Protein AF-I3WGQ7-F1 (afdb_monomer)

Solvent-accessible surface area (backbone atoms only — not comparable to full-atom values): 6851 Å² total; per-residue (Å²): 131,95,80,76,81,96,47,76,49,67,71,55,89,85,52,78,71,35,61,81,24,23,20,52,30,43,37,44,47,48,26,40,73,73,64,68,36,74,64,52,36,77,36,70,49,24,39,36,33,52,60,41,30,47,77,47,66,34,56,60,46,46,66,89,49,69,62,17,36,40,32,27,48,52,46,43,95,77,26,44,71,84,44,17,27,29,26,27,28,70,40,73,46,95,88,55,33,30,36,32,40,35,33,35,70,90,44,76,63,46,76,45,74,52,74,40,70,70,44,66,82,33,41,22,31,45,108

Foldseek 3Di:
DDDDDDFDLCDDPDLPLDDFQAQSSLLVCCLCPVVVHRHHSPQAFQQSNQVSLVVRPFDKALQDDASWKWGAAQCRVHAPNPRG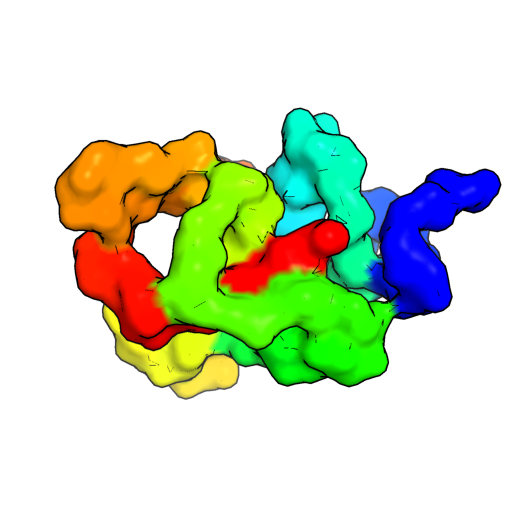HIWGFHDQDPVRKTKTWGTHPVRRNDIDIDIHPPSSVIMIGDD

Mean predicted aligned error: 5.86 Å

pLDDT: mean 86.35, std 16.52, range [35.16, 98.5]

Structure (mmCIF, N/CA/C/O backbone):
data_AF-I3WGQ7-F1
#
_entry.id   AF-I3WGQ7-F1
#
loop_
_atom_site.group_PDB
_atom_site.id
_atom_site.type_symbol
_atom_site.label_atom_id
_atom_site.label_alt_id
_atom_site.label_comp_id
_atom_site.label_asym_id
_atom_site.label_entity_id
_atom_site.label_seq_id
_atom_site.pdbx_PDB_ins_code
_atom_site.Cartn_x
_atom_site.Cartn_y
_atom_site.Cartn_z
_atom_site.occupancy
_atom_site.B_iso_or_equiv
_atom_site.auth_seq_id
_atom_site.auth_comp_id
_atom_site.auth_asym_id
_atom_site.auth_atom_id
_atom_site.pdbx_PDB_model_num
ATOM 1 N N . M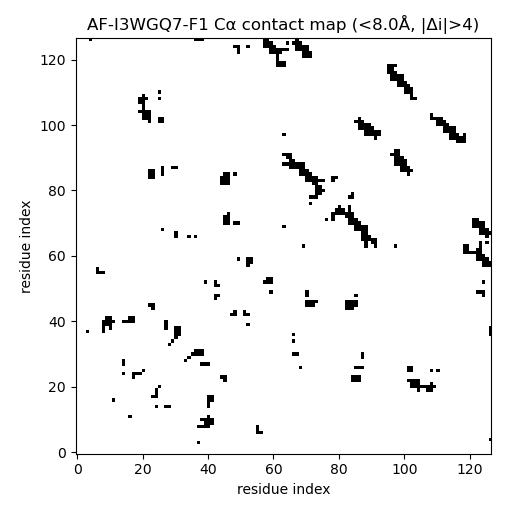ET A 1 1 ? 15.873 -20.282 -2.312 1.00 38.78 1 MET A N 1
ATOM 2 C CA . MET A 1 1 ? 14.799 -19.476 -2.933 1.00 38.78 1 MET A CA 1
ATOM 3 C C . MET A 1 1 ? 13.614 -19.491 -1.980 1.00 38.78 1 MET A C 1
ATOM 5 O O . MET A 1 1 ? 13.078 -20.578 -1.802 1.00 38.78 1 MET A O 1
ATOM 9 N N . PRO A 1 2 ? 13.230 -18.395 -1.300 1.00 39.75 2 PRO A N 1
ATOM 10 C CA . PRO A 1 2 ? 12.051 -18.446 -0.452 1.00 39.75 2 PRO A CA 1
ATOM 11 C C . PRO A 1 2 ? 10.817 -18.411 -1.356 1.00 39.75 2 PRO A C 1
ATOM 13 O O . PRO A 1 2 ? 10.512 -17.404 -1.992 1.00 39.75 2 PRO A O 1
ATOM 16 N N . VAL A 1 3 ? 10.184 -19.572 -1.464 1.00 38.47 3 VAL A N 1
ATOM 17 C CA . VAL A 1 3 ? 8.857 -19.795 -2.027 1.00 38.47 3 VAL A CA 1
ATOM 18 C C . VAL A 1 3 ? 7.850 -19.704 -0.888 1.00 38.47 3 VAL A C 1
ATOM 20 O O . VAL A 1 3 ? 8.006 -20.407 0.102 1.00 38.47 3 VAL A O 1
ATOM 23 N N . CYS A 1 4 ? 6.801 -18.903 -1.049 1.00 39.44 4 CYS A N 1
ATOM 24 C CA . CYS A 1 4 ? 5.552 -19.067 -0.308 1.00 39.44 4 CYS A CA 1
ATOM 25 C C . CYS A 1 4 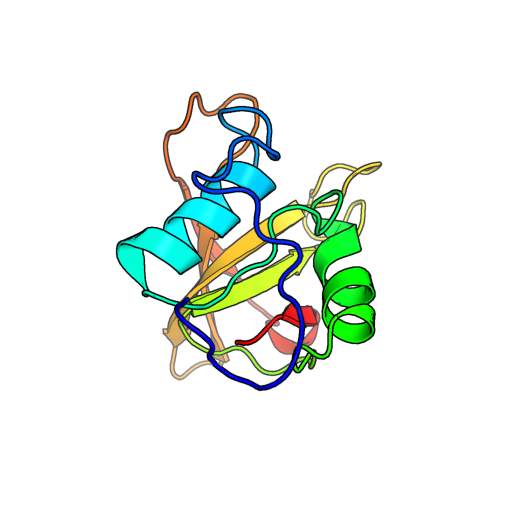? 4.408 -18.873 -1.316 1.00 39.44 4 CYS A C 1
ATOM 27 O O . CYS A 1 4 ? 4.382 -17.857 -2.004 1.00 39.44 4 CYS A O 1
ATOM 29 N N . TYR A 1 5 ? 3.522 -19.871 -1.425 1.00 36.88 5 TYR A N 1
ATOM 30 C CA . TYR A 1 5 ? 2.325 -19.915 -2.286 1.00 36.88 5 TYR A CA 1
ATOM 31 C C . TYR A 1 5 ? 2.511 -20.036 -3.815 1.00 36.88 5 TYR A C 1
ATOM 33 O O . TYR A 1 5 ? 1.864 -19.351 -4.596 1.00 36.88 5 TYR A O 1
ATOM 41 N N . GLY A 1 6 ? 3.350 -20.974 -4.272 1.00 35.16 6 GLY A N 1
ATOM 42 C CA . GLY A 1 6 ? 3.141 -21.666 -5.561 1.00 35.16 6 GLY A CA 1
ATOM 43 C C . GLY A 1 6 ? 3.204 -20.862 -6.874 1.00 35.16 6 GLY A C 1
ATOM 44 O O . GLY A 1 6 ? 3.085 -21.468 -7.935 1.00 35.16 6 GLY A O 1
ATOM 45 N N . HIS A 1 7 ? 3.441 -19.548 -6.852 1.00 41.88 7 HIS A N 1
ATOM 46 C CA . HIS A 1 7 ? 3.491 -18.712 -8.053 1.00 41.88 7 HIS A CA 1
ATOM 47 C C . HIS A 1 7 ? 4.751 -17.837 -8.097 1.00 41.88 7 HIS A C 1
ATOM 49 O O . HIS A 1 7 ? 5.302 -17.424 -7.075 1.00 41.88 7 HIS A O 1
ATOM 55 N N . ARG A 1 8 ? 5.255 -17.574 -9.312 1.00 46.59 8 ARG A N 1
ATOM 56 C CA . ARG A 1 8 ? 6.436 -16.722 -9.520 1.00 46.59 8 ARG A CA 1
ATOM 57 C C . ARG A 1 8 ? 6.084 -15.287 -9.132 1.00 46.59 8 ARG A C 1
ATOM 59 O O . ARG A 1 8 ? 5.331 -14.628 -9.833 1.00 46.59 8 ARG A O 1
ATOM 66 N N . THR A 1 9 ? 6.708 -14.766 -8.083 1.00 53.75 9 THR A N 1
ATOM 67 C CA . THR A 1 9 ? 6.523 -13.380 -7.617 1.00 53.75 9 THR A CA 1
ATOM 68 C C . THR A 1 9 ? 7.195 -12.330 -8.518 1.00 53.75 9 THR A C 1
ATOM 70 O O . THR A 1 9 ? 7.176 -11.145 -8.204 1.00 53.75 9 THR A O 1
ATOM 73 N N . GLY A 1 10 ? 7.820 -12.727 -9.637 1.00 51.09 10 GLY A N 1
ATOM 74 C CA . GLY A 1 10 ? 8.554 -11.803 -10.515 1.00 51.09 10 GLY A CA 1
ATOM 75 C C . GLY A 1 10 ? 9.682 -11.051 -9.792 1.00 51.09 10 GLY A C 1
ATOM 76 O O . GLY A 1 10 ? 10.000 -9.924 -10.150 1.00 51.09 10 GLY A O 1
ATOM 77 N N . ASN A 1 11 ? 10.235 -11.634 -8.726 1.00 52.28 11 ASN A N 1
ATOM 78 C CA . ASN A 1 11 ? 11.122 -10.953 -7.789 1.00 52.28 11 ASN A CA 1
ATOM 79 C C . ASN A 1 11 ? 12.483 -10.606 -8.421 1.00 52.28 11 ASN A C 1
ATOM 81 O O . ASN A 1 11 ? 13.265 -11.498 -8.748 1.00 52.28 11 ASN A O 1
ATOM 85 N N . THR A 1 12 ? 12.796 -9.316 -8.518 1.00 50.16 12 THR A N 1
ATOM 86 C CA . THR A 1 12 ? 14.176 -8.817 -8.533 1.00 50.16 12 THR A CA 1
ATOM 87 C C . THR A 1 12 ? 14.543 -8.387 -7.118 1.00 50.16 12 THR A C 1
ATOM 89 O O . THR A 1 12 ? 13.857 -7.573 -6.494 1.00 50.16 12 THR A O 1
ATOM 92 N N . VAL A 1 13 ? 15.623 -8.981 -6.609 1.00 46.69 13 VAL A N 1
ATOM 93 C CA . VAL A 1 13 ? 16.155 -8.786 -5.257 1.00 46.69 13 VAL A CA 1
ATOM 94 C C . VAL A 1 13 ? 16.244 -7.287 -4.925 1.00 46.69 13 VAL A C 1
ATOM 96 O O . VAL A 1 13 ? 16.905 -6.536 -5.635 1.00 46.69 13 VAL A O 1
ATOM 99 N N . GLY A 1 14 ? 15.591 -6.856 -3.838 1.00 51.03 14 GLY A N 1
ATOM 100 C CA . GLY A 1 14 ? 15.822 -5.543 -3.212 1.00 51.03 14 GLY A CA 1
ATOM 101 C C . GLY A 1 14 ? 14.776 -4.442 -3.439 1.00 51.03 14 GLY A C 1
ATOM 102 O O . GLY A 1 14 ? 14.926 -3.357 -2.883 1.00 51.03 14 GLY A O 1
ATOM 103 N N . GLY A 1 15 ? 13.706 -4.679 -4.209 1.00 51.12 15 GLY A N 1
ATOM 104 C CA . GLY A 1 15 ? 12.689 -3.641 -4.459 1.00 51.12 15 GLY A CA 1
ATOM 105 C C . GLY A 1 15 ? 13.137 -2.535 -5.423 1.00 51.12 15 GLY A C 1
ATOM 106 O O . GLY A 1 15 ? 12.484 -1.498 -5.513 1.00 51.12 15 GLY A O 1
ATOM 107 N N . SER A 1 16 ? 14.217 -2.770 -6.174 1.00 55.22 16 SER A N 1
ATOM 108 C CA . SER A 1 16 ? 14.803 -1.857 -7.168 1.00 55.22 16 SER A CA 1
ATOM 109 C C . SER A 1 16 ? 13.870 -1.522 -8.340 1.00 55.22 16 SER A C 1
ATOM 111 O O . SER A 1 16 ? 14.173 -0.641 -9.137 1.00 55.22 16 SER A O 1
ATOM 113 N N . ALA A 1 17 ? 12.743 -2.227 -8.462 1.00 71.88 17 ALA A N 1
ATOM 114 C CA . ALA A 1 17 ? 11.746 -2.022 -9.508 1.00 71.88 17 ALA A CA 1
ATOM 115 C C . ALA A 1 17 ? 10.761 -0.874 -9.212 1.00 71.88 17 ALA A C 1
ATOM 117 O O . ALA A 1 17 ? 10.098 -0.394 -10.130 1.00 71.88 17 ALA A O 1
ATOM 118 N N . TYR A 1 18 ? 10.674 -0.405 -7.961 1.00 80.75 18 TYR A N 1
ATOM 119 C CA . TYR A 1 18 ? 9.825 0.732 -7.604 1.00 80.75 18 TYR A CA 1
ATOM 120 C C . TYR A 1 18 ? 10.670 1.982 -7.324 1.00 80.75 18 TYR A C 1
ATOM 122 O O . TYR A 1 18 ? 11.602 1.907 -6.518 1.00 80.75 18 TYR A O 1
ATOM 130 N N . PRO A 1 19 ? 10.348 3.143 -7.929 1.00 81.25 19 PRO A N 1
ATOM 131 C CA . PRO A 1 19 ? 11.091 4.373 -7.680 1.00 81.25 19 PRO A CA 1
ATOM 132 C C . PRO A 1 19 ? 11.010 4.798 -6.211 1.00 81.25 19 PRO A C 1
ATOM 134 O O . PRO A 1 19 ? 9.956 4.690 -5.580 1.00 81.25 19 PRO A O 1
ATOM 137 N N . TRP A 1 20 ? 12.119 5.310 -5.676 1.00 81.25 20 TRP A N 1
ATOM 138 C CA . TRP A 1 20 ? 12.204 5.748 -4.283 1.00 81.25 20 TRP A CA 1
ATOM 139 C C . TRP A 1 20 ? 11.095 6.750 -3.914 1.00 81.25 20 TRP A C 1
ATOM 141 O O . TRP A 1 20 ? 10.645 7.544 -4.740 1.00 81.25 20 TRP A O 1
ATOM 151 N N . SER A 1 21 ? 10.645 6.688 -2.657 1.00 85.94 21 SER A N 1
ATOM 152 C CA . SER A 1 21 ? 9.538 7.472 -2.088 1.00 85.94 21 SER A CA 1
ATOM 153 C C . SER A 1 21 ? 8.142 7.198 -2.667 1.00 85.94 21 SER A C 1
ATOM 155 O O . SER A 1 21 ? 7.165 7.738 -2.157 1.00 85.94 21 SER A O 1
ATOM 157 N N . GLN A 1 22 ? 7.981 6.366 -3.697 1.00 89.06 22 GLN A N 1
ATOM 158 C CA . GLN A 1 22 ? 6.648 6.081 -4.235 1.00 89.06 22 GLN A CA 1
ATOM 159 C C . GLN A 1 22 ? 5.815 5.194 -3.302 1.00 89.06 22 GLN A C 1
ATOM 161 O O . GLN A 1 22 ? 6.344 4.419 -2.502 1.00 89.06 22 GLN A O 1
ATOM 166 N N . CYS A 1 23 ? 4.490 5.257 -3.465 1.00 92.38 23 CYS A N 1
ATOM 167 C CA . CYS A 1 23 ? 3.552 4.411 -2.719 1.00 92.38 23 CYS A CA 1
ATOM 168 C C . CYS A 1 23 ? 3.847 2.916 -2.897 1.00 92.38 23 CYS A C 1
ATOM 170 O O . CYS A 1 23 ? 3.895 2.164 -1.927 1.00 92.38 23 CYS A O 1
ATOM 172 N N . THR A 1 24 ? 4.149 2.501 -4.126 1.00 92.44 24 THR A N 1
ATOM 173 C CA . THR A 1 24 ? 4.483 1.117 -4.477 1.00 92.44 24 THR A CA 1
ATOM 174 C C . THR A 1 24 ? 5.819 0.668 -3.884 1.00 92.44 24 THR A C 1
ATOM 176 O O . THR A 1 24 ? 5.916 -0.450 -3.379 1.00 92.44 24 THR A O 1
ATOM 179 N N . TRP A 1 25 ? 6.820 1.556 -3.856 1.00 91.38 25 TRP A N 1
ATOM 180 C CA . TRP A 1 25 ? 8.112 1.313 -3.205 1.00 91.38 25 TRP A CA 1
ATOM 181 C C . TRP A 1 25 ? 7.943 1.075 -1.709 1.00 91.38 25 TRP A C 1
ATOM 183 O O . TRP A 1 25 ? 8.445 0.085 -1.173 1.00 91.38 25 TRP A O 1
ATOM 193 N N . TYR A 1 26 ? 7.190 1.949 -1.041 1.00 93.75 26 TYR A N 1
ATOM 194 C CA . TYR A 1 26 ? 6.926 1.812 0.383 1.00 93.75 26 TYR A CA 1
ATOM 195 C C . TYR A 1 26 ? 6.120 0.545 0.684 1.00 93.75 26 TYR A C 1
ATOM 197 O O . TYR A 1 26 ? 6.527 -0.238 1.540 1.00 93.75 26 TYR A O 1
ATOM 205 N N . ALA A 1 27 ? 5.032 0.293 -0.053 1.00 94.56 27 ALA A N 1
ATOM 206 C CA . ALA A 1 27 ? 4.185 -0.875 0.162 1.00 94.56 27 ALA A CA 1
ATOM 207 C C . ALA A 1 27 ? 4.953 -2.190 -0.027 1.00 94.56 27 ALA A C 1
ATOM 209 O O . ALA A 1 27 ? 4.829 -3.096 0.798 1.00 94.56 27 ALA A O 1
ATOM 210 N N . TYR A 1 28 ? 5.806 -2.276 -1.053 1.00 91.88 28 TYR A N 1
ATOM 211 C CA . TYR A 1 28 ? 6.701 -3.417 -1.242 1.00 91.88 28 TYR A CA 1
ATOM 212 C C . TYR A 1 28 ? 7.624 -3.600 -0.036 1.00 91.88 28 TYR A C 1
ATOM 214 O O . TYR A 1 28 ? 7.667 -4.678 0.555 1.00 91.88 28 TYR A O 1
ATOM 222 N N . ARG A 1 29 ? 8.337 -2.543 0.377 1.00 91.75 29 ARG A N 1
ATOM 223 C CA . ARG A 1 29 ? 9.296 -2.636 1.486 1.00 91.75 29 ARG A CA 1
ATOM 224 C C . ARG A 1 29 ? 8.618 -2.993 2.800 1.00 91.75 29 ARG A C 1
ATOM 226 O O . ARG A 1 29 ? 9.133 -3.828 3.534 1.00 91.75 29 ARG A O 1
ATOM 233 N N . ARG A 1 30 ? 7.472 -2.383 3.096 1.00 94.56 30 ARG A N 1
ATOM 234 C CA . ARG A 1 30 ? 6.719 -2.643 4.321 1.00 94.56 30 ARG A CA 1
ATOM 235 C C . ARG A 1 30 ? 6.233 -4.094 4.357 1.00 94.56 30 ARG A C 1
ATOM 237 O O . ARG A 1 30 ? 6.445 -4.773 5.355 1.00 94.56 30 ARG A O 1
ATOM 244 N N .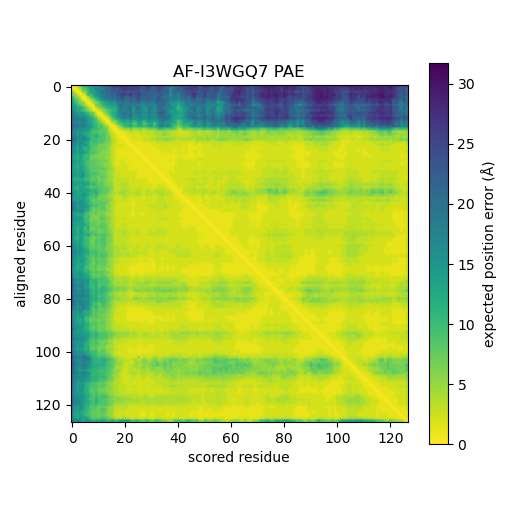 ARG A 1 31 ? 5.685 -4.620 3.258 1.00 93.75 31 ARG A N 1
ATOM 245 C CA . ARG A 1 31 ? 5.252 -6.026 3.194 1.00 93.75 31 ARG A CA 1
ATOM 246 C C . ARG A 1 31 ? 6.423 -7.011 3.266 1.00 93.75 31 ARG A C 1
ATOM 248 O O . ARG A 1 31 ? 6.354 -7.955 4.042 1.00 93.75 31 ARG A O 1
ATOM 255 N N . VAL A 1 32 ? 7.511 -6.775 2.531 1.00 90.19 32 VAL A N 1
ATOM 256 C CA . VAL A 1 32 ? 8.648 -7.712 2.455 1.00 90.19 32 VAL A CA 1
ATOM 257 C C . VAL A 1 32 ? 9.549 -7.659 3.690 1.00 90.19 32 VAL A C 1
ATOM 259 O O . VAL A 1 32 ? 9.919 -8.702 4.218 1.00 90.19 32 VAL A O 1
ATOM 262 N N . TYR A 1 33 ? 9.932 -6.470 4.158 1.00 89.75 33 TYR A N 1
ATOM 263 C CA . TYR A 1 33 ? 10.938 -6.342 5.219 1.00 89.75 33 TYR A CA 1
ATOM 264 C C . TYR A 1 33 ? 10.350 -6.310 6.624 1.00 89.75 33 TYR A C 1
ATOM 266 O O . TYR A 1 33 ? 11.005 -6.787 7.541 1.00 89.75 33 TYR A O 1
ATOM 274 N N . TYR A 1 34 ? 9.151 -5.746 6.803 1.00 91.94 34 TYR A N 1
ATOM 275 C CA . TYR A 1 34 ? 8.528 -5.659 8.126 1.00 91.94 34 TYR A CA 1
ATOM 276 C C . TYR A 1 34 ? 7.584 -6.832 8.394 1.00 91.94 34 TYR A C 1
ATOM 278 O O . TYR A 1 34 ? 7.650 -7.433 9.459 1.00 91.94 34 TYR A O 1
ATOM 286 N N . TYR A 1 35 ? 6.735 -7.187 7.425 1.00 90.56 35 TYR A N 1
ATOM 287 C CA . TYR A 1 35 ? 5.798 -8.306 7.580 1.00 90.56 35 TYR A CA 1
ATOM 288 C C . TYR A 1 35 ? 6.325 -9.650 7.061 1.00 90.56 35 TYR A C 1
ATOM 290 O O . TYR A 1 35 ? 5.670 -10.669 7.262 1.00 90.56 35 TYR A O 1
ATOM 298 N N . HIS A 1 36 ? 7.486 -9.675 6.396 1.00 88.69 36 HIS A N 1
ATOM 299 C CA . HIS A 1 36 ? 8.061 -10.887 5.795 1.00 88.69 36 HIS A CA 1
ATOM 300 C C . HIS A 1 36 ? 7.123 -11.596 4.802 1.00 88.69 36 HIS A C 1
ATOM 302 O O . HIS A 1 36 ? 7.161 -12.815 4.645 1.00 88.69 36 HIS A O 1
ATOM 308 N N . LEU A 1 37 ? 6.286 -10.820 4.106 1.00 87.62 37 LEU A N 1
ATOM 309 C CA . LEU A 1 37 ? 5.290 -11.322 3.166 1.00 87.62 37 LEU A CA 1
ATOM 310 C C . LEU A 1 37 ? 5.813 -11.300 1.726 1.00 87.62 37 LEU A C 1
ATOM 312 O O . LEU A 1 37 ? 6.420 -10.305 1.306 1.00 87.62 37 LEU A O 1
ATOM 316 N N . PRO A 1 38 ? 5.524 -12.338 0.920 1.00 84.56 38 PRO A N 1
ATOM 317 C CA . PRO A 1 38 ? 5.850 -12.332 -0.498 1.00 84.56 38 PRO A CA 1
ATOM 318 C C . PRO A 1 38 ? 5.127 -11.179 -1.200 1.00 84.56 38 PRO A C 1
ATOM 320 O O . PRO A 1 38 ? 3.906 -11.055 -1.148 1.00 84.56 38 PRO A O 1
ATOM 323 N N . THR A 1 39 ? 5.878 -10.330 -1.896 1.00 86.00 39 THR A N 1
ATOM 324 C CA . THR A 1 39 ? 5.320 -9.237 -2.703 1.00 86.00 3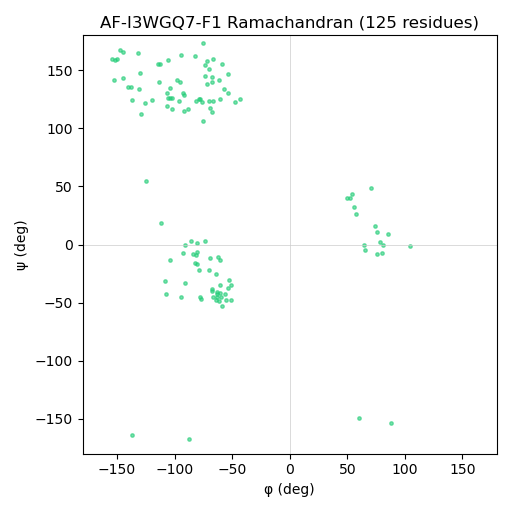9 THR A CA 1
ATOM 325 C C . THR A 1 39 ? 6.073 -9.154 -4.018 1.00 86.00 39 THR A C 1
ATOM 327 O O . THR A 1 39 ? 7.299 -9.245 -4.031 1.00 86.00 39 THR A O 1
ATOM 330 N N . GLY A 1 40 ? 5.345 -8.999 -5.122 1.00 82.75 40 GLY A N 1
ATOM 331 C CA . GLY A 1 40 ? 5.956 -8.929 -6.439 1.00 82.75 40 GLY A CA 1
ATOM 332 C C . GLY A 1 40 ? 6.663 -7.601 -6.703 1.00 82.75 40 GLY A C 1
ATOM 333 O O . GLY A 1 40 ? 6.203 -6.533 -6.286 1.00 82.75 40 GLY A O 1
ATOM 334 N N . SER A 1 41 ? 7.774 -7.661 -7.436 1.00 81.06 41 SER A N 1
ATOM 335 C CA . SER A 1 41 ? 8.570 -6.473 -7.779 1.00 81.06 41 SER A CA 1
ATOM 336 C C . SER A 1 41 ? 7.991 -5.687 -8.966 1.00 81.06 41 SER A C 1
ATOM 338 O O . SER A 1 41 ? 8.311 -4.518 -9.124 1.00 81.06 41 SER A O 1
ATOM 340 N N . TYR A 1 42 ? 7.091 -6.276 -9.765 1.00 83.69 42 TYR A N 1
ATOM 341 C CA . TYR A 1 42 ? 6.519 -5.656 -10.973 1.00 83.69 42 TYR A CA 1
ATOM 342 C C . TYR A 1 42 ? 4.987 -5.620 -10.946 1.00 83.6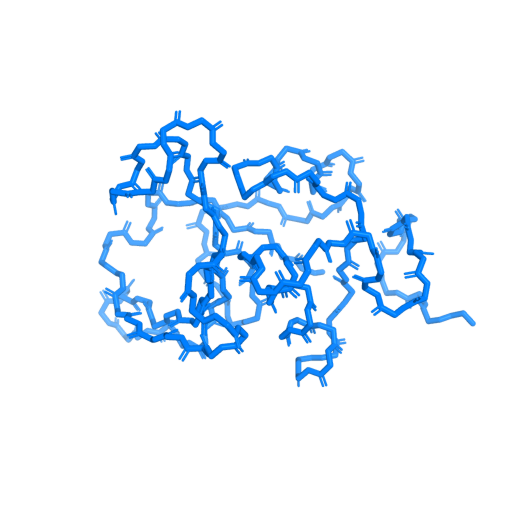9 42 TYR A C 1
ATOM 344 O O . TYR A 1 42 ? 4.323 -6.111 -11.853 1.00 83.69 42 TYR A O 1
ATOM 352 N N . MET A 1 43 ? 4.408 -5.051 -9.889 1.00 87.69 43 MET A N 1
ATOM 353 C CA . MET A 1 43 ? 2.949 -4.978 -9.722 1.00 87.69 43 MET A CA 1
ATOM 354 C C . MET A 1 43 ? 2.299 -3.818 -10.501 1.00 87.69 43 MET A C 1
ATOM 356 O O . MET A 1 43 ? 1.072 -3.760 -10.586 1.00 87.69 43 MET A O 1
ATOM 360 N N . GLY A 1 44 ? 3.103 -2.916 -11.076 1.00 88.88 44 GLY A N 1
ATOM 361 C CA . GLY A 1 44 ? 2.643 -1.713 -11.778 1.00 88.88 44 GLY A CA 1
ATOM 362 C C . GLY A 1 44 ? 2.460 -0.510 -10.849 1.00 88.88 44 GLY A C 1
ATOM 363 O O . GLY A 1 44 ? 3.121 -0.409 -9.810 1.00 88.88 44 GLY A O 1
ATOM 364 N N . ASN A 1 45 ? 1.575 0.415 -11.231 1.00 91.56 45 ASN A N 1
ATOM 365 C CA . ASN A 1 45 ? 1.211 1.575 -10.412 1.00 91.56 45 ASN A CA 1
ATOM 366 C C . ASN A 1 45 ? 0.277 1.172 -9.264 1.00 91.56 45 ASN A C 1
ATOM 368 O O . ASN A 1 45 ? -0.204 0.044 -9.214 1.00 91.56 45 ASN A O 1
ATOM 372 N N . GLY A 1 46 ? -0.032 2.105 -8.358 1.00 90.81 46 GLY A N 1
ATOM 373 C CA . GLY A 1 46 ? -0.847 1.828 -7.170 1.00 90.81 46 GLY A CA 1
ATOM 374 C C . GLY A 1 46 ? -2.167 1.110 -7.475 1.00 90.81 46 GLY A C 1
ATOM 375 O O . GLY A 1 46 ? -2.451 0.079 -6.872 1.00 90.81 46 GLY A O 1
ATOM 376 N N . GLN A 1 47 ? -2.927 1.584 -8.467 1.00 94.94 47 GLN A N 1
ATOM 377 C CA . GLN A 1 47 ? -4.192 0.948 -8.866 1.00 94.94 47 GLN A CA 1
ATOM 378 C C . GLN A 1 47 ? -4.036 -0.416 -9.558 1.00 94.94 47 GLN A C 1
ATOM 380 O O . GLN A 1 47 ? -4.983 -1.204 -9.577 1.00 94.94 47 GLN A O 1
ATOM 385 N N . ASP A 1 48 ? -2.866 -0.702 -10.131 1.00 95.00 48 ASP A N 1
ATOM 386 C CA . ASP A 1 48 ? -2.642 -1.896 -10.953 1.00 95.00 48 ASP A CA 1
ATOM 387 C C . ASP A 1 48 ? -2.431 -3.145 -10.087 1.00 95.00 48 ASP A C 1
ATOM 389 O O . ASP A 1 48 ? -2.703 -4.264 -10.525 1.00 95.00 48 ASP A O 1
ATOM 393 N N . TRP A 1 49 ? -2.026 -2.963 -8.823 1.00 94.94 49 TRP A N 1
ATOM 394 C CA . TRP A 1 49 ? -1.668 -4.047 -7.905 1.00 94.94 49 TRP A CA 1
ATOM 395 C C . TRP A 1 49 ? -2.754 -5.113 -7.769 1.00 94.94 49 TRP A C 1
ATOM 397 O O . TRP A 1 49 ? -2.437 -6.298 -7.693 1.00 94.94 49 TRP A O 1
ATOM 407 N N . ALA A 1 50 ? -4.032 -4.727 -7.769 1.00 95.75 50 ALA A N 1
ATOM 408 C CA . ALA A 1 50 ? -5.129 -5.683 -7.664 1.00 95.75 50 ALA A CA 1
ATOM 409 C C . ALA A 1 50 ? -5.242 -6.585 -8.904 1.00 95.75 50 ALA A C 1
ATOM 411 O O . ALA A 1 50 ? -5.509 -7.777 -8.777 1.00 95.75 50 ALA A O 1
ATOM 412 N N . ASN A 1 51 ? -5.046 -6.038 -10.105 1.00 95.06 51 ASN A N 1
ATOM 413 C CA . ASN A 1 51 ? -5.140 -6.803 -11.350 1.00 95.06 51 ASN A CA 1
ATOM 414 C C . ASN A 1 51 ? -3.877 -7.633 -11.583 1.00 95.06 51 ASN A C 1
ATOM 416 O O . ASN A 1 51 ? -3.973 -8.828 -11.861 1.00 95.06 51 ASN A O 1
ATOM 420 N N . THR A 1 52 ? -2.702 -7.034 -11.383 1.00 91.56 52 THR A N 1
ATOM 421 C CA . THR A 1 52 ? -1.423 -7.744 -11.484 1.00 91.56 52 THR A CA 1
ATOM 422 C C . THR A 1 52 ? -1.325 -8.847 -10.436 1.00 91.56 52 THR A C 1
ATOM 424 O O . THR A 1 52 ? -0.929 -9.962 -10.757 1.00 91.56 52 THR A O 1
ATOM 427 N N . GLY A 1 53 ? -1.776 -8.580 -9.206 1.00 91.31 53 GLY A N 1
ATOM 428 C CA . GLY A 1 53 ? -1.835 -9.571 -8.136 1.00 91.31 53 GLY A CA 1
ATOM 429 C C . GLY A 1 53 ? -2.638 -10.808 -8.536 1.00 91.31 53 GLY A C 1
ATOM 430 O O . GLY A 1 53 ? -2.135 -11.919 -8.414 1.00 91.31 53 GLY A O 1
ATOM 431 N N . ARG A 1 54 ? -3.837 -10.630 -9.107 1.00 93.31 54 ARG A N 1
ATOM 432 C CA . ARG A 1 54 ? -4.641 -11.756 -9.619 1.00 93.31 54 ARG A CA 1
ATOM 433 C C . ARG A 1 54 ? -3.917 -12.546 -10.705 1.00 93.31 54 ARG A C 1
ATOM 435 O O . ARG A 1 54 ? -3.913 -13.768 -10.654 1.00 93.31 54 ARG A O 1
ATOM 442 N N . SER A 1 55 ? -3.297 -11.853 -11.661 1.00 90.38 55 SER A N 1
ATOM 443 C CA . SER A 1 55 ? -2.535 -12.487 -12.747 1.00 90.38 55 SER A CA 1
ATOM 444 C C . SER A 1 55 ? -1.358 -13.321 -12.221 1.00 90.38 55 SER A C 1
ATOM 446 O O . SER A 1 55 ? -1.053 -14.389 -12.744 1.00 90.38 55 SER A O 1
ATOM 448 N N . LEU A 1 56 ? -0.734 -12.862 -11.134 1.00 85.25 56 LEU A N 1
ATOM 449 C CA . LEU A 1 56 ? 0.364 -13.549 -10.454 1.00 85.25 56 LEU A CA 1
ATOM 450 C C . LEU A 1 56 ? -0.100 -14.591 -9.419 1.00 85.25 56 LEU A C 1
ATOM 452 O O . LEU A 1 56 ? 0.746 -15.190 -8.763 1.00 85.25 56 LEU A O 1
ATOM 456 N N . GLY A 1 57 ? -1.408 -14.824 -9.266 1.00 88.19 57 GLY A N 1
ATOM 457 C CA . GLY A 1 57 ? -1.958 -15.840 -8.362 1.00 88.19 57 GLY A CA 1
ATOM 458 C C . GLY A 1 57 ? -2.155 -15.400 -6.907 1.00 88.19 57 GLY A C 1
ATOM 459 O O . GLY A 1 57 ? -2.486 -16.230 -6.066 1.00 88.19 57 GLY A O 1
ATOM 460 N N . TYR A 1 58 ? -1.998 -14.112 -6.586 1.00 89.56 58 TYR A N 1
ATOM 461 C CA . TYR A 1 58 ? -2.343 -13.601 -5.258 1.00 89.56 58 TYR A CA 1
ATOM 462 C C . TYR A 1 58 ? -3.855 -13.662 -5.025 1.00 89.56 58 TYR A C 1
ATOM 464 O O . TYR A 1 58 ? -4.655 -13.351 -5.914 1.00 89.56 58 TYR A O 1
ATOM 472 N N . LEU A 1 59 ? -4.258 -13.955 -3.787 1.00 94.94 59 LEU A N 1
ATOM 473 C CA . LEU A 1 59 ? -5.641 -13.753 -3.372 1.00 94.94 59 LEU A CA 1
ATOM 474 C C . LEU A 1 59 ? -5.948 -12.249 -3.372 1.00 94.94 59 LEU A C 1
ATOM 476 O O . LEU A 1 59 ? -5.288 -11.465 -2.688 1.00 94.94 59 LEU A O 1
ATOM 480 N N . VAL A 1 60 ? -6.975 -11.845 -4.127 1.00 96.69 60 VAL A N 1
ATOM 481 C CA . VAL A 1 60 ? -7.432 -10.450 -4.177 1.00 96.69 60 VAL A CA 1
ATOM 482 C C . VAL A 1 60 ? -8.934 -10.361 -3.945 1.00 96.69 60 VAL A C 1
ATOM 484 O O . VAL A 1 60 ? -9.730 -10.748 -4.803 1.00 96.69 60 VAL A O 1
ATOM 487 N N . ASN A 1 61 ? -9.331 -9.789 -2.811 1.00 97.19 61 ASN A N 1
ATOM 488 C CA . ASN A 1 61 ? -10.733 -9.654 -2.404 1.00 97.19 61 ASN A CA 1
ATOM 489 C C . ASN A 1 61 ? -11.013 -8.255 -1.812 1.00 97.19 61 ASN A C 1
ATOM 491 O O . ASN A 1 61 ? -10.251 -7.319 -2.049 1.00 97.19 61 ASN A O 1
ATOM 495 N N . ARG A 1 62 ? -12.137 -8.092 -1.103 1.00 97.25 62 ARG A N 1
ATOM 496 C CA . ARG A 1 62 ? -12.550 -6.839 -0.437 1.00 97.25 62 ARG A CA 1
ATOM 497 C C . ARG A 1 62 ? -12.519 -6.934 1.094 1.00 97.25 62 ARG A C 1
ATOM 499 O O . ARG A 1 62 ? -13.153 -6.141 1.780 1.00 97.25 62 ARG A O 1
ATOM 506 N N . THR A 1 63 ? -11.804 -7.920 1.621 1.00 96.94 63 THR A N 1
ATOM 507 C CA . THR A 1 63 ? -11.705 -8.176 3.056 1.00 96.94 63 THR A CA 1
ATOM 508 C C . THR A 1 63 ? -10.366 -7.640 3.554 1.00 96.94 63 THR A C 1
ATOM 510 O O . THR A 1 63 ? -9.326 -8.130 3.105 1.00 96.94 63 THR A O 1
ATOM 513 N N . PRO A 1 64 ? -10.351 -6.641 4.452 1.00 96.50 64 PRO A N 1
ATOM 514 C CA . PRO A 1 64 ? -9.104 -6.125 4.995 1.00 96.50 64 PRO A CA 1
ATOM 515 C C . PRO A 1 64 ? -8.425 -7.168 5.884 1.00 96.50 64 PRO A C 1
ATOM 517 O O . PRO A 1 64 ? -9.075 -7.849 6.675 1.00 96.50 64 PRO A O 1
ATOM 520 N N . HIS A 1 65 ? -7.103 -7.262 5.775 1.00 96.56 65 HIS A N 1
ATOM 521 C CA . HIS A 1 65 ? -6.270 -8.123 6.608 1.00 96.56 65 HIS A CA 1
ATOM 522 C C . HIS A 1 65 ? -4.935 -7.429 6.871 1.00 96.56 65 HIS A C 1
ATOM 524 O O . HIS A 1 65 ? -4.405 -6.767 5.979 1.00 96.56 65 HIS A O 1
ATOM 530 N N . VAL A 1 66 ? -4.379 -7.579 8.074 1.00 97.31 66 VAL A N 1
ATOM 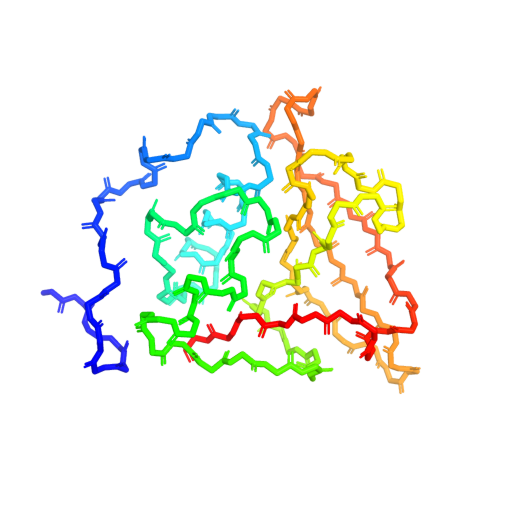531 C CA . VAL A 1 66 ? -3.069 -7.002 8.422 1.00 97.31 66 VAL A CA 1
ATOM 532 C C . VAL A 1 66 ? -1.989 -7.510 7.458 1.00 97.31 66 VAL A C 1
ATOM 534 O O . VAL A 1 66 ? -1.944 -8.689 7.116 1.00 97.31 66 VAL A O 1
ATOM 537 N N . GLY A 1 67 ? -1.151 -6.602 6.962 1.00 95.88 67 GLY A N 1
ATOM 538 C CA . GLY A 1 67 ? -0.113 -6.879 5.968 1.00 95.88 67 GLY A CA 1
ATOM 539 C C . GLY A 1 67 ? -0.599 -6.968 4.513 1.00 95.88 67 GLY A C 1
ATOM 540 O O . GLY A 1 67 ? 0.230 -7.030 3.600 1.00 95.88 67 GLY A O 1
ATOM 541 N N . ALA A 1 68 ? -1.913 -6.938 4.255 1.00 97.44 68 ALA A N 1
ATOM 542 C CA . ALA A 1 68 ? -2.437 -6.844 2.894 1.00 97.44 68 ALA A CA 1
ATOM 543 C C . ALA A 1 68 ? -2.169 -5.455 2.291 1.00 97.44 68 ALA A C 1
ATOM 545 O O . ALA A 1 68 ? -2.126 -4.447 3.002 1.00 97.44 68 ALA A O 1
ATOM 546 N N . ALA A 1 69 ? -2.025 -5.388 0.967 1.00 97.56 69 ALA A N 1
ATOM 547 C CA . ALA A 1 69 ? -1.954 -4.115 0.254 1.00 97.56 69 ALA A CA 1
ATOM 548 C C . ALA A 1 69 ? -3.360 -3.642 -0.134 1.00 97.56 69 ALA A C 1
ATOM 550 O O . ALA A 1 69 ? -4.034 -4.300 -0.925 1.00 97.56 69 ALA A O 1
ATOM 551 N N . MET A 1 70 ? -3.790 -2.500 0.401 1.00 98.31 70 MET A N 1
ATOM 552 C CA . MET A 1 70 ? -5.030 -1.820 0.032 1.00 98.31 70 MET A CA 1
ATOM 553 C C . MET A 1 70 ? -4.814 -1.005 -1.246 1.00 98.31 70 MET A C 1
ATOM 555 O O . MET A 1 70 ? -3.948 -0.132 -1.295 1.00 98.31 70 MET A O 1
ATOM 559 N N . VAL A 1 71 ? -5.624 -1.272 -2.267 1.00 97.81 71 VAL A N 1
ATOM 560 C CA . VAL A 1 71 ? -5.536 -0.655 -3.593 1.00 97.81 71 VAL A CA 1
ATOM 561 C C . VAL A 1 71 ? -6.605 0.418 -3.756 1.00 97.81 71 VAL A C 1
ATOM 563 O O . VAL A 1 71 ? -7.800 0.153 -3.604 1.00 97.81 71 VAL A O 1
ATOM 566 N N . PHE A 1 72 ? -6.165 1.616 -4.129 1.00 97.44 72 PHE A N 1
ATOM 567 C CA . PHE A 1 72 ? -7.005 2.757 -4.462 1.00 97.44 72 PHE A CA 1
ATOM 568 C C . PHE A 1 72 ? -7.018 2.928 -5.975 1.00 97.44 72 PHE A C 1
ATOM 570 O O . PHE A 1 72 ? -5.968 3.059 -6.613 1.00 97.44 72 PHE A O 1
ATOM 577 N N . ARG A 1 73 ? -8.217 2.975 -6.551 1.00 95.06 73 ARG A N 1
ATOM 578 C CA . ARG A 1 73 ? -8.391 3.332 -7.961 1.00 95.06 73 ARG A CA 1
ATOM 579 C C . ARG A 1 73 ? -8.006 4.794 -8.188 1.00 95.06 73 ARG A C 1
ATOM 581 O O . ARG A 1 73 ? -8.030 5.596 -7.253 1.00 95.06 73 ARG A O 1
ATOM 588 N N . ALA A 1 74 ? -7.701 5.152 -9.432 1.00 93.12 74 ALA A N 1
ATOM 589 C CA . ALA A 1 74 ? -7.563 6.542 -9.849 1.00 93.12 74 ALA A CA 1
ATOM 590 C C . ALA A 1 74 ? -8.684 7.434 -9.279 1.00 93.12 74 ALA A C 1
ATOM 592 O O . ALA A 1 74 ? -9.867 7.134 -9.437 1.00 93.12 74 ALA A O 1
ATOM 593 N N . GLY A 1 75 ? -8.307 8.513 -8.586 1.00 91.31 75 GLY A N 1
ATOM 594 C CA . GLY A 1 75 ? -9.240 9.478 -7.989 1.00 91.31 75 GLY A CA 1
ATOM 595 C C . GLY A 1 75 ? -9.953 9.020 -6.708 1.00 91.31 75 GLY A C 1
ATOM 596 O O . GLY A 1 75 ? -10.612 9.828 -6.054 1.00 91.31 75 GLY A O 1
ATOM 597 N N . GLN A 1 76 ? -9.827 7.755 -6.298 1.00 92.56 76 GLN A N 1
ATOM 598 C CA . GLN A 1 76 ? -10.529 7.233 -5.125 1.00 92.56 76 GLN A CA 1
ATOM 599 C C . GLN A 1 76 ? -9.952 7.821 -3.832 1.00 92.56 76 GLN A C 1
ATOM 601 O O . GLN A 1 76 ? -8.761 7.685 -3.567 1.00 92.56 76 GLN A O 1
ATOM 606 N N . LEU A 1 77 ? -10.799 8.460 -3.014 1.00 90.75 77 LEU A N 1
ATOM 607 C CA . LEU A 1 77 ? -10.390 9.165 -1.785 1.00 90.75 77 LEU A CA 1
ATOM 608 C C . LEU A 1 77 ? -9.212 10.138 -1.996 1.00 90.75 77 LEU A C 1
ATOM 610 O O . LEU A 1 77 ? -8.300 10.215 -1.170 1.00 90.75 77 LEU A O 1
ATOM 614 N N . GLY A 1 78 ? -9.212 10.860 -3.121 1.00 88.19 78 GLY A N 1
ATOM 615 C CA . GLY A 1 78 ? -8.152 11.816 -3.448 1.00 88.19 78 GLY A CA 1
ATOM 616 C C . GLY A 1 78 ? -6.842 11.172 -3.915 1.00 88.19 78 GLY A C 1
ATOM 617 O O . GLY A 1 78 ? -5.834 11.865 -4.031 1.00 88.19 78 GLY A O 1
ATOM 618 N N . ALA A 1 79 ? -6.834 9.863 -4.198 1.00 90.56 79 ALA A N 1
ATOM 619 C CA . ALA A 1 79 ? -5.711 9.211 -4.862 1.00 90.56 79 ALA A CA 1
ATOM 620 C C . ALA A 1 79 ? -5.430 9.851 -6.230 1.00 90.56 79 ALA A C 1
ATOM 622 O O . ALA A 1 79 ? -6.323 10.403 -6.877 1.00 90.56 79 ALA A O 1
ATOM 623 N N . ASN A 1 80 ? -4.186 9.733 -6.700 1.00 91.25 80 ASN A N 1
ATOM 624 C CA . ASN A 1 80 ? -3.781 10.300 -7.982 1.00 91.25 80 ASN A CA 1
ATOM 625 C C . ASN A 1 80 ? -4.709 9.816 -9.113 1.00 91.25 80 ASN A C 1
ATOM 627 O O . ASN A 1 80 ? -4.953 8.618 -9.254 1.00 91.25 80 ASN A O 1
ATOM 631 N N . SER A 1 81 ? -5.213 10.739 -9.931 1.00 90.75 81 SER A N 1
ATOM 632 C CA . SER A 1 81 ? -6.208 10.462 -10.978 1.00 90.75 81 SER A CA 1
ATOM 633 C C . SER A 1 81 ? -5.686 9.630 -12.153 1.00 90.75 81 SER A C 1
ATOM 635 O O . SER A 1 81 ? -6.482 9.158 -12.957 1.00 90.75 81 SER A O 1
ATOM 637 N N . ARG A 1 82 ? -4.369 9.428 -12.265 1.00 88.00 82 ARG A N 1
ATOM 638 C CA . ARG A 1 82 ? -3.754 8.606 -13.313 1.00 88.00 82 ARG A CA 1
ATOM 639 C C . ARG A 1 82 ? -3.231 7.275 -12.786 1.00 88.00 82 ARG A C 1
ATOM 641 O O . ARG A 1 82 ? -3.399 6.261 -13.450 1.00 88.00 82 ARG A O 1
ATOM 648 N N . TYR A 1 83 ? -2.588 7.282 -11.621 1.00 87.56 83 TYR A N 1
ATOM 649 C CA . TYR A 1 83 ? -1.857 6.122 -11.094 1.00 87.56 83 TYR A CA 1
ATOM 650 C C . TYR A 1 83 ? -2.595 5.380 -9.972 1.00 87.56 83 TYR A C 1
ATOM 652 O O . TYR A 1 83 ? -2.198 4.273 -9.597 1.00 87.56 83 TYR A O 1
ATOM 660 N N . GLY A 1 84 ? -3.641 5.992 -9.411 1.00 94.31 84 GLY A N 1
ATOM 661 C CA . GLY A 1 84 ? -4.248 5.557 -8.159 1.00 94.31 84 GLY A CA 1
ATOM 662 C C . GLY A 1 84 ? -3.256 5.593 -7.001 1.00 94.31 84 GLY A C 1
ATOM 663 O O . GLY A 1 84 ? -2.358 6.439 -6.959 1.00 94.31 84 GLY A O 1
ATOM 664 N N . HIS A 1 85 ? -3.436 4.692 -6.040 1.00 96.50 85 HIS A N 1
ATOM 665 C CA . HIS A 1 85 ? -2.578 4.605 -4.861 1.00 96.50 85 HIS A CA 1
ATOM 666 C C . HIS A 1 85 ? -2.570 3.187 -4.275 1.00 96.50 85 HIS A C 1
ATOM 668 O O . HIS A 1 85 ? -3.475 2.396 -4.536 1.00 96.50 85 HIS A O 1
ATOM 674 N N . VAL A 1 86 ? -1.547 2.861 -3.486 1.00 97.06 86 VAL A N 1
ATOM 675 C CA . VAL A 1 86 ? -1.489 1.616 -2.716 1.00 97.06 86 VAL A CA 1
ATOM 676 C C . VAL A 1 86 ? -0.899 1.879 -1.335 1.00 97.06 86 VAL A C 1
ATOM 678 O O . VAL A 1 86 ? 0.108 2.571 -1.207 1.00 97.06 86 VAL A O 1
ATOM 681 N N . ALA A 1 87 ? -1.525 1.302 -0.317 1.00 97.62 87 ALA A N 1
ATOM 682 C CA . ALA A 1 87 ? -1.112 1.405 1.078 1.00 97.62 87 ALA A CA 1
ATOM 683 C C . ALA A 1 87 ? -1.077 0.018 1.731 1.00 97.62 87 ALA A C 1
ATOM 685 O O . ALA A 1 87 ? -1.634 -0.938 1.191 1.00 97.62 87 ALA A O 1
ATOM 686 N N . VAL A 1 88 ? -0.439 -0.110 2.893 1.00 98.12 88 VAL A N 1
ATOM 687 C CA . VAL A 1 88 ? -0.387 -1.372 3.647 1.00 98.12 88 VAL A CA 1
ATOM 688 C C . VAL A 1 88 ? -1.332 -1.302 4.830 1.00 98.12 88 VAL A C 1
ATOM 690 O O . VAL A 1 88 ? -1.379 -0.298 5.532 1.00 98.12 88 VAL A O 1
ATOM 693 N N . VAL A 1 89 ? -2.102 -2.366 5.036 1.00 98.31 89 VAL A N 1
ATOM 694 C CA . VAL A 1 89 ? -2.997 -2.499 6.183 1.00 98.31 89 VAL A CA 1
ATOM 695 C C . VAL A 1 89 ? -2.187 -2.846 7.420 1.00 98.31 89 VAL A C 1
ATOM 697 O O . VAL A 1 89 ? -1.517 -3.873 7.469 1.00 98.31 89 VAL A O 1
ATOM 700 N N . GLU A 1 90 ? -2.297 -2.015 8.442 1.00 98.25 90 GLU A N 1
ATOM 701 C CA . GLU A 1 90 ? -1.501 -2.143 9.662 1.00 98.25 90 GLU A CA 1
ATOM 702 C C . GLU A 1 90 ? -2.349 -2.625 10.833 1.00 98.25 90 GLU A C 1
ATOM 704 O O . GLU A 1 90 ? -1.874 -3.355 11.700 1.00 98.25 90 GLU A O 1
ATOM 709 N N . ARG A 1 91 ? -3.633 -2.252 10.836 1.00 97.94 91 ARG A N 1
ATOM 710 C CA . ARG A 1 91 ? -4.622 -2.728 11.801 1.00 97.94 91 ARG A CA 1
ATOM 711 C C . ARG A 1 91 ? -6.017 -2.695 11.191 1.00 97.94 91 ARG A C 1
ATOM 713 O O . ARG A 1 91 ? -6.366 -1.743 10.498 1.00 97.94 91 ARG A O 1
ATOM 720 N N . VAL A 1 92 ? -6.822 -3.703 11.504 1.00 97.88 92 VAL A N 1
ATOM 721 C CA . VAL A 1 92 ? -8.271 -3.701 11.268 1.00 97.88 92 VAL A CA 1
ATOM 722 C C . VAL A 1 92 ? -8.939 -3.517 12.625 1.00 97.88 92 VAL A C 1
ATOM 724 O O . VAL A 1 92 ? -8.693 -4.301 13.539 1.00 97.88 92 VAL A O 1
ATOM 727 N N . ASN A 1 93 ? -9.699 -2.440 12.788 1.00 97.38 93 ASN A N 1
ATOM 728 C CA . ASN A 1 93 ? -10.377 -2.118 14.040 1.00 97.38 93 ASN A CA 1
ATOM 729 C C . ASN A 1 93 ? -11.698 -2.899 14.149 1.00 97.38 93 ASN A C 1
ATOM 731 O O . ASN A 1 93 ? -12.238 -3.382 13.151 1.00 97.38 93 ASN A O 1
ATOM 735 N N . SER A 1 94 ? -12.240 -3.007 15.364 1.00 95.56 94 SER A N 1
ATOM 736 C CA . SER A 1 94 ? -13.495 -3.727 15.630 1.00 95.56 94 SER A CA 1
ATOM 737 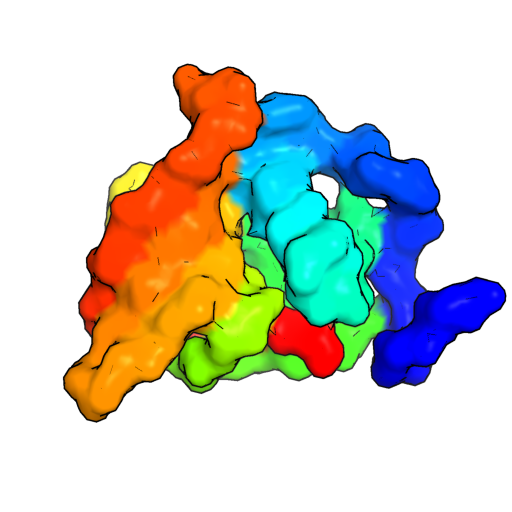C C . SER A 1 94 ? -14.718 -3.109 14.946 1.00 95.56 94 SER A C 1
ATOM 739 O O . SER A 1 94 ? -15.674 -3.820 14.657 1.00 95.56 94 SER A O 1
ATOM 741 N N . ASP A 1 95 ? -14.678 -1.809 14.650 1.00 95.25 95 ASP A N 1
ATOM 742 C CA . ASP A 1 95 ? -15.711 -1.081 13.903 1.00 95.25 95 ASP A CA 1
ATOM 743 C C . ASP A 1 95 ? -15.611 -1.271 12.373 1.00 95.25 95 ASP A C 1
ATOM 745 O O . ASP A 1 95 ? -16.389 -0.691 11.617 1.00 95.25 95 ASP A O 1
ATOM 749 N N . GLY A 1 96 ? -14.645 -2.065 11.899 1.00 95.38 96 GLY A N 1
ATOM 750 C CA . GLY A 1 96 ? -14.393 -2.308 10.478 1.00 95.38 96 GLY A CA 1
ATOM 751 C C . GLY A 1 96 ? -13.581 -1.215 9.776 1.00 95.38 96 GLY A C 1
ATOM 752 O O . GLY A 1 96 ? -13.294 -1.347 8.582 1.00 95.38 96 GLY A O 1
ATOM 753 N N . SER A 1 97 ? -13.177 -0.151 10.478 1.00 97.81 97 SER A N 1
ATOM 754 C CA . SER A 1 97 ? -12.215 0.819 9.956 1.00 97.81 97 SER A CA 1
ATOM 755 C C . SER A 1 97 ? -10.802 0.231 9.936 1.00 97.81 97 SER A C 1
ATOM 757 O O . SER A 1 97 ? -10.462 -0.694 10.678 1.00 97.81 97 SER A O 1
ATOM 759 N N . VAL A 1 98 ? -9.958 0.747 9.049 1.00 98.50 98 VAL A N 1
ATOM 760 C CA . VAL A 1 98 ? -8.635 0.179 8.783 1.00 98.50 98 VAL A CA 1
ATOM 761 C C . VAL A 1 98 ? -7.571 1.248 8.942 1.00 98.50 98 VAL A C 1
ATOM 763 O O . VAL A 1 98 ? -7.596 2.251 8.237 1.00 98.50 98 VAL A O 1
ATOM 766 N N . LEU A 1 99 ? -6.609 1.022 9.834 1.00 98.44 99 LEU A N 1
ATOM 767 C CA . LEU A 1 99 ? -5.393 1.824 9.876 1.00 98.44 99 LEU A CA 1
ATOM 768 C C . LEU A 1 99 ? -4.466 1.357 8.755 1.00 98.44 99 LEU A C 1
ATOM 770 O O . LEU A 1 99 ? -4.108 0.176 8.695 1.00 98.44 99 LEU A O 1
ATOM 774 N N . ILE A 1 100 ? -4.057 2.291 7.906 1.00 98.25 100 ILE A N 1
ATOM 775 C CA . ILE A 1 100 ? -3.066 2.050 6.863 1.00 98.25 100 ILE A CA 1
ATOM 776 C C . ILE A 1 100 ? -1.781 2.823 7.135 1.00 98.25 100 ILE A C 1
ATOM 778 O O . ILE A 1 100 ? -1.805 3.877 7.776 1.00 98.25 100 ILE A O 1
ATOM 782 N N . SER A 1 101 ? -0.682 2.314 6.587 1.00 98.06 101 SER A N 1
ATOM 783 C CA . SER A 1 101 ? 0.538 3.081 6.371 1.00 98.06 101 SER A CA 1
ATOM 784 C C . SER A 1 101 ? 0.796 3.247 4.875 1.00 98.06 101 SER A C 1
ATOM 786 O O . SER A 1 101 ? 0.588 2.328 4.075 1.00 98.06 101 SER A O 1
ATOM 788 N N . GLU A 1 102 ? 1.242 4.432 4.476 1.00 94.56 102 GLU A N 1
ATOM 789 C CA . GLU A 1 102 ? 1.468 4.773 3.075 1.00 94.56 102 GLU A CA 1
ATOM 790 C C . GLU A 1 102 ? 2.639 5.744 2.899 1.00 94.56 102 GLU A C 1
ATOM 792 O O . GLU A 1 102 ? 3.149 6.326 3.854 1.00 94.56 102 GLU A O 1
ATOM 797 N N . CYS A 1 103 ? 3.083 5.919 1.659 1.00 92.31 103 CYS A N 1
ATOM 798 C CA . CYS A 1 103 ? 4.064 6.932 1.285 1.00 92.31 103 CYS A CA 1
ATOM 799 C C . CYS A 1 103 ? 3.722 7.460 -0.111 1.00 92.31 103 CYS A C 1
ATOM 801 O O . CYS A 1 103 ? 2.936 6.865 -0.847 1.00 92.31 103 CYS A O 1
ATOM 803 N N . GLY A 1 104 ? 4.312 8.580 -0.496 1.00 84.50 104 GLY A N 1
ATOM 804 C CA . GLY A 1 104 ? 4.046 9.256 -1.756 1.00 84.50 104 GLY A CA 1
ATOM 805 C C . GLY A 1 104 ? 5.284 9.997 -2.226 1.00 84.50 104 GLY A C 1
ATOM 806 O O . GLY A 1 104 ? 6.174 10.295 -1.432 1.00 84.50 104 GLY A O 1
ATOM 807 N N . ALA A 1 105 ? 5.337 10.311 -3.519 1.00 78.56 105 ALA A N 1
ATOM 808 C CA . ALA A 1 105 ? 6.518 10.891 -4.159 1.00 78.56 105 ALA A CA 1
ATOM 809 C C . ALA A 1 105 ? 7.080 12.133 -3.437 1.00 78.56 105 ALA A C 1
ATOM 811 O O . ALA A 1 105 ? 8.290 12.325 -3.400 1.00 78.56 105 ALA A O 1
ATOM 812 N N . SER A 1 106 ? 6.213 12.959 -2.843 1.00 80.94 106 SER A N 1
ATOM 813 C CA . SER A 1 106 ? 6.579 14.183 -2.120 1.00 80.94 106 SER A CA 1
ATOM 814 C C . SER A 1 106 ? 6.990 13.965 -0.658 1.00 80.94 106 SER A C 1
ATOM 816 O O . SER A 1 106 ? 7.439 14.908 -0.014 1.00 80.94 106 SER A O 1
ATOM 818 N N . LEU A 1 107 ? 6.829 12.753 -0.120 1.00 83.06 107 LEU A N 1
ATOM 819 C CA . LEU A 1 107 ? 7.060 12.437 1.295 1.00 83.06 107 LEU A CA 1
ATOM 820 C C . LEU A 1 107 ? 8.494 11.981 1.594 1.00 83.06 107 LEU A C 1
ATOM 822 O O . LEU A 1 107 ? 8.810 11.706 2.745 1.00 83.06 107 LEU A O 1
ATOM 826 N N . GLN A 1 108 ? 9.366 11.906 0.585 1.00 85.94 108 GLN A N 1
ATOM 827 C CA . GLN A 1 108 ? 10.797 11.608 0.737 1.00 85.94 108 GLN A CA 1
ATOM 828 C C . GLN A 1 108 ? 11.082 10.324 1.543 1.00 85.94 108 GLN A C 1
ATOM 830 O O . GLN A 1 108 ? 11.989 10.261 2.369 1.00 85.94 108 GLN A O 1
ATOM 835 N N . GLY A 1 109 ? 10.275 9.283 1.323 1.00 81.44 109 GLY A N 1
ATOM 836 C CA . GLY A 1 109 ? 10.383 7.997 2.015 1.00 81.44 109 GLY A CA 1
ATOM 837 C C . GLY A 1 109 ? 9.815 7.975 3.438 1.00 81.44 109 GLY A C 1
ATOM 838 O O . GLY A 1 109 ? 9.872 6.931 4.088 1.00 81.44 109 GLY A O 1
ATOM 839 N N . VAL A 1 110 ? 9.240 9.080 3.919 1.00 87.19 110 VAL A N 1
ATOM 840 C CA . VAL A 1 110 ? 8.577 9.145 5.225 1.00 87.19 110 VAL A CA 1
ATOM 841 C C . VAL A 1 110 ? 7.188 8.521 5.127 1.00 87.19 110 VAL A C 1
ATOM 843 O O . VAL A 1 110 ? 6.363 8.913 4.298 1.00 87.19 110 VAL A O 1
ATOM 846 N N . ALA A 1 111 ? 6.930 7.539 5.988 1.00 92.12 111 ALA A N 1
ATOM 847 C CA . ALA A 1 111 ? 5.630 6.894 6.091 1.00 92.12 111 ALA A CA 1
ATOM 848 C C . ALA A 1 111 ? 4.604 7.831 6.739 1.00 92.12 111 ALA A C 1
ATOM 850 O O . ALA A 1 111 ? 4.896 8.497 7.732 1.00 92.12 111 ALA A O 1
ATOM 851 N N . GLN A 1 112 ? 3.393 7.838 6.199 1.00 95.00 112 GLN A N 1
ATOM 852 C CA . GLN A 1 112 ? 2.224 8.495 6.768 1.00 95.00 112 GLN A CA 1
ATOM 853 C C . GLN A 1 112 ? 1.195 7.447 7.168 1.00 95.00 112 GLN A C 1
ATOM 855 O O . GLN A 1 112 ? 1.179 6.337 6.635 1.00 95.00 112 GLN A O 1
ATOM 860 N N . TRP A 1 113 ? 0.345 7.810 8.122 1.00 96.81 113 TRP A N 1
ATOM 861 C CA . TRP A 1 113 ? -0.640 6.914 8.710 1.00 96.81 113 TRP A CA 1
ATOM 862 C C . TRP A 1 113 ? -1.997 7.591 8.729 1.00 96.81 113 TRP A C 1
ATOM 864 O O . TRP A 1 113 ? -2.112 8.740 9.153 1.00 96.81 113 TRP A O 1
ATOM 874 N N . ARG A 1 114 ? -3.036 6.872 8.309 1.00 96.69 114 ARG A N 1
ATOM 875 C CA . ARG A 1 114 ? -4.420 7.335 8.449 1.00 96.69 114 ARG A CA 1
ATOM 876 C C . ARG A 1 114 ? -5.390 6.173 8.565 1.00 96.69 114 ARG A C 1
ATOM 878 O O . ARG A 1 114 ? -5.098 5.053 8.150 1.00 96.69 114 ARG A O 1
ATOM 885 N N . THR A 1 115 ? -6.558 6.464 9.121 1.00 97.75 115 THR A N 1
ATOM 886 C CA . THR A 1 115 ? -7.663 5.510 9.223 1.00 97.75 115 THR A CA 1
ATOM 887 C C . THR A 1 115 ? -8.591 5.659 8.023 1.00 97.75 115 THR A C 1
ATOM 889 O O . THR A 1 115 ? -9.019 6.761 7.686 1.00 97.75 115 THR A O 1
ATOM 892 N N . ILE A 1 116 ? -8.914 4.536 7.391 1.00 97.69 116 ILE A N 1
ATOM 893 C CA . ILE A 1 116 ? -9.843 4.427 6.274 1.00 97.69 116 ILE A CA 1
ATOM 894 C C . ILE A 1 116 ? -11.144 3.805 6.770 1.00 97.69 116 ILE A C 1
ATOM 896 O O . ILE A 1 116 ? -11.159 2.713 7.339 1.00 97.69 116 ILE A O 1
ATOM 900 N N . TYR A 1 117 ? -12.244 4.501 6.509 1.00 96.06 117 TYR A N 1
ATOM 901 C CA . TYR A 1 117 ? -13.601 4.015 6.740 1.00 96.06 117 TYR A CA 1
ATOM 902 C C . TYR A 1 117 ? -14.174 3.395 5.465 1.00 96.06 117 TYR A C 1
ATOM 904 O O . TYR A 1 117 ? -13.667 3.627 4.366 1.00 96.06 117 TYR A O 1
ATOM 912 N N . ASN A 1 118 ? -15.250 2.616 5.603 1.00 95.31 118 ASN A N 1
ATOM 913 C CA . ASN A 1 118 ? -15.874 1.893 4.490 1.00 95.31 118 ASN A CA 1
ATOM 914 C C . ASN A 1 118 ? -14.865 1.010 3.731 1.00 95.31 118 ASN A C 1
ATOM 916 O O . ASN A 1 118 ? -14.835 0.976 2.500 1.00 95.31 118 ASN A O 1
ATOM 920 N N . ALA A 1 119 ? -14.027 0.299 4.490 1.00 94.69 119 ALA A N 1
ATOM 921 C CA . ALA A 1 119 ? -12.930 -0.535 4.003 1.00 94.69 119 ALA A CA 1
ATOM 922 C C . ALA A 1 119 ? -13.364 -1.563 2.934 1.00 94.69 119 ALA A C 1
ATOM 924 O O . ALA A 1 119 ? -12.626 -1.838 1.990 1.00 94.69 119 ALA A O 1
ATOM 925 N N . GLY A 1 120 ? -14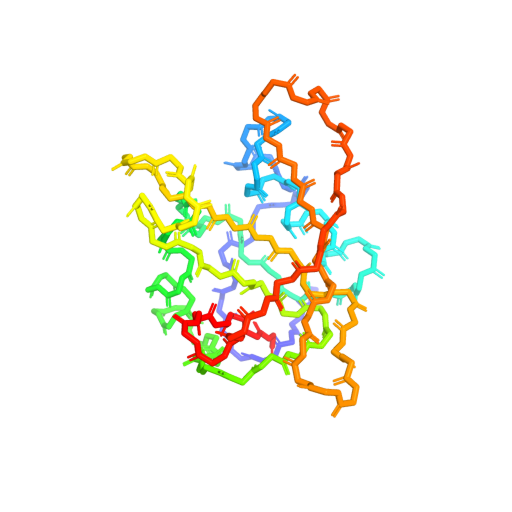.610 -2.044 2.992 1.00 95.06 120 GLY A N 1
ATOM 926 C CA . GLY A 1 120 ? -15.183 -2.932 1.974 1.00 95.06 120 GLY A CA 1
ATOM 927 C C . GLY A 1 120 ? -15.246 -2.346 0.553 1.00 95.06 120 GLY A C 1
ATOM 928 O O . GLY A 1 120 ? -15.432 -3.094 -0.403 1.00 95.06 120 GLY A O 1
ATOM 929 N N . ASN A 1 121 ? -15.052 -1.035 0.370 1.00 96.06 121 ASN A N 1
ATOM 930 C CA . ASN A 1 121 ? -15.016 -0.392 -0.950 1.00 96.06 121 ASN A CA 1
ATOM 931 C C . ASN A 1 121 ? -13.663 -0.535 -1.674 1.00 96.06 121 ASN A C 1
ATOM 933 O O . ASN A 1 121 ? -13.545 -0.143 -2.840 1.00 96.06 121 ASN A O 1
ATOM 937 N N . PHE A 1 122 ? -12.646 -1.088 -1.010 1.00 97.62 122 PHE A N 1
ATOM 938 C CA . PHE A 1 122 ? -11.290 -1.234 -1.541 1.00 97.62 122 PHE A CA 1
ATOM 939 C C . PHE A 1 122 ? -10.990 -2.681 -1.917 1.00 97.62 122 PHE A C 1
ATOM 941 O O . PHE A 1 122 ? -11.641 -3.618 -1.457 1.00 97.62 122 PHE A O 1
ATOM 948 N N . GLN A 1 123 ? -10.002 -2.864 -2.791 1.00 98.00 123 GLN A N 1
ATOM 949 C CA . GLN A 1 123 ? -9.458 -4.186 -3.086 1.00 98.00 123 GLN A CA 1
ATOM 950 C C . GLN A 1 123 ? -8.183 -4.401 -2.280 1.00 98.00 123 GLN A C 1
ATOM 952 O O . GLN A 1 123 ? -7.381 -3.481 -2.133 1.00 98.00 123 GLN A O 1
ATOM 957 N N . TYR A 1 124 ? -7.994 -5.621 -1.794 1.00 97.94 124 TYR A N 1
ATOM 958 C CA . TYR A 1 124 ? -6.853 -6.009 -0.978 1.00 97.94 124 TYR A CA 1
ATOM 959 C C . TYR A 1 124 ? -6.090 -7.118 -1.671 1.00 97.94 124 TYR A C 1
ATOM 961 O O . TYR A 1 124 ? -6.678 -8.146 -2.003 1.00 97.94 124 TYR A O 1
ATOM 969 N N . VAL A 1 125 ? -4.796 -6.902 -1.889 1.00 96.81 125 VAL A N 1
ATOM 970 C CA . VAL A 1 125 ? -3.874 -7.937 -2.358 1.00 96.81 125 VAL A CA 1
ATOM 971 C C . VAL A 1 125 ? -3.255 -8.599 -1.139 1.00 96.81 125 VAL A C 1
ATOM 973 O O . VAL A 1 125 ? -2.517 -7.959 -0.383 1.00 96.81 125 VAL A O 1
ATOM 976 N N . HIS A 1 126 ? -3.565 -9.876 -0.963 1.00 93.81 126 HIS A N 1
ATOM 977 C CA . HIS A 1 126 ? -3.053 -10.706 0.123 1.00 93.81 126 HIS A CA 1
ATOM 978 C C . HIS A 1 126 ? -1.721 -11.349 -0.278 1.00 93.81 126 HIS A C 1
ATOM 980 O O . HIS A 1 126 ? -1.070 -10.879 -1.217 1.00 93.81 126 HIS A O 1
ATOM 986 N N . TYR A 1 127 ? -1.259 -12.333 0.484 1.00 77.50 127 TYR A N 1
ATOM 987 C CA . TYR A 1 127 ? 0.029 -13.010 0.334 1.00 77.50 127 TYR A CA 1
ATOM 988 C C . TYR A 1 127 ? -0.142 -14.523 0.239 1.00 77.50 127 TYR A C 1
ATOM 990 O O . TYR A 1 127 ? -1.192 -15.017 0.706 1.00 77.50 127 TYR A O 1
#

Sequence (127 aa):
MPVCYGHRTGNTVGGSAYPWSQCTWYAYRRRVYYYHLPTGSYMGNGQDWANTGRSLGYLVNRTPHVGAAMVFRAGQLGANSRYGHVAVVERVNSDGSVLISECGASLQGVAQWRTIYNAGNFQYVHY

Organism: NCBI:txid484020

Nearest PDB structures (foldseek):
  5t1q-assembly2_B  TM=9.270E-01  e=2.803E-11  Staphylococcus aureus subsp. aureus NCTC 8325
  5t1q-assembly1_A  TM=9.442E-01  e=4.293E-11  Staphylococcus aureus subsp. aureus NCTC 8325
  5t1q-assembly3_C  TM=9.438E-01  e=6.574E-11  Staphylococcus aureus subsp. aureus NCTC 8325
  5t1q-assembly4_D  TM=8.715E-01  e=8.913E-11  Staphylococcus aureus subsp. aureus NCTC 8325
  4cgk-assembly1_A  TM=7.642E-01  e=4.217E-07  Streptococcus pneumoniae D39

Radius of gyration: 13.3 Å; Cα contacts (8 Å, |Δi|>4): 287; chains: 1; bounding box: 32×36×29 Å

InterPro domains:
  IPR007921 CHAP domain [PF05257] (15-103)
  IPR007921 CHAP domain [PS50911] (1-126)
  IPR038765 Papain-like cysteine peptidase superfamily [SSF54001] (17-105)

Secondary structure (DSSP, 8-state):
----SSS---PPTTSTTS-TT-HHHHHHHIIIIIS-----S---SGGGHHHHHHHTT--EES---TTPEEEE-TTGGG-BTTTBEEEEEEEE-TTS-EEEEE--GGGTT--EEEEESSGGGSEEE--